Protein AF-A0A6A4QSW0-F1 (afdb_monomer_lite)

Foldseek 3Di:
DDPVLVVVLVVCVVPPDPLAPWQEEEEEVCQLCPSVLSSCVVVVNHQYEDEEAPVRLVPHDDHRSYHYDHDDVVVHGDDTPYYDYDDDPVVPDDDPPVVVVVVVPPPD

InterPro domains:
  IPR001077 O-methyltransferase, C-terminal domain [PF00891] (3-86)
  IPR016461 O-methyltransferase-lik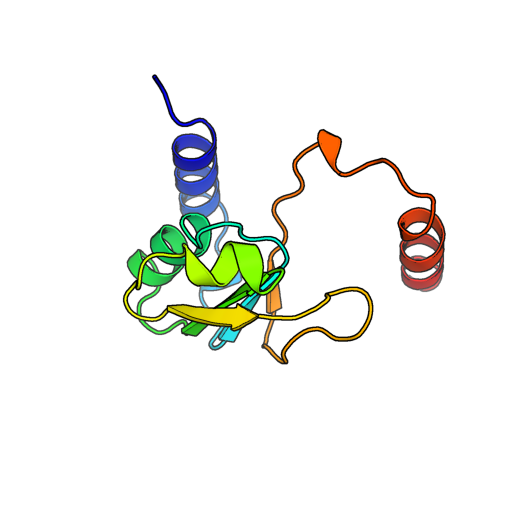e [PS51683] (1-108)
  IPR016461 O-methyltransferase-like [PTHR11746] (1-87)
  IPR029063 S-adenosyl-L-methionine-dependent methyltransferase superfamily [G3DSA:3.40.50.150] (1-95)
  IPR029063 S-adenosyl-L-methionine-dependent methyltransferase superfamily [SSF53335] (4-92)

Radius of gyration: 14.62 Å; chains: 1; bounding box: 31×38×34 Å

pLDDT: mean 79.54, std 21.99, range [30.7, 96.69]

Sequence (108 aa):
MVNCTTIVMKRVLEFYKGFEHINKLVDVGGGLGINLNFITSKYPHLHGINFNLPHIIEHARTYAGVEHVGGDMFESVPHGDAIFMKVSFSFCRQELFFYNFSILNSHY

Secondary structure (DSSP, 8-state):
---HHHHHHHHHHHH--TTTT-SEEEEET-TTSHHHHHHHHH-TT-EEEEEE-HHHHTTPPP-TTEEEEE--TTT-----SEEE----GGG--STTHHHHHHHHTS--

Structure (mmCIF, N/CA/C/O backbone):
data_AF-A0A6A4QSW0-F1
#
_entry.id   AF-A0A6A4QSW0-F1
#
loop_
_atom_site.group_PDB
_atom_site.id
_atom_site.type_symbol
_atom_site.label_atom_id
_atom_site.label_alt_id
_atom_site.label_comp_id
_atom_site.label_asym_id
_atom_site.label_entity_id
_atom_site.label_seq_id
_atom_site.pdbx_PDB_ins_code
_atom_site.Cartn_x
_atom_site.Cartn_y
_atom_site.Cartn_z
_atom_site.occupancy
_atom_site.B_iso_or_equiv
_atom_site.auth_seq_id
_atom_site.auth_comp_id
_atom_site.auth_asym_id
_atom_site.auth_atom_id
_atom_site.pdbx_PDB_model_num
ATOM 1 N N . MET A 1 1 ? 16.856 -0.350 17.485 1.00 43.47 1 MET A N 1
ATOM 2 C CA . MET A 1 1 ? 16.800 0.626 16.375 1.00 43.47 1 MET A CA 1
ATOM 3 C C . MET A 1 1 ? 15.347 1.027 16.170 1.00 43.47 1 MET A C 1
ATOM 5 O O . MET A 1 1 ? 14.521 0.158 15.921 1.00 43.47 1 MET A O 1
ATOM 9 N N . VAL A 1 2 ? 15.008 2.297 16.374 1.00 50.34 2 VAL A N 1
ATOM 10 C CA . VAL A 1 2 ? 13.632 2.791 16.231 1.00 50.34 2 VAL A CA 1
ATOM 11 C C . VAL A 1 2 ? 13.328 2.944 14.743 1.00 50.34 2 VAL A C 1
ATOM 13 O O . VAL A 1 2 ? 13.988 3.716 14.057 1.00 50.34 2 VAL A O 1
ATOM 16 N N . ASN A 1 3 ? 12.354 2.196 14.223 1.00 69.12 3 ASN A N 1
ATOM 17 C CA . ASN A 1 3 ? 11.924 2.361 12.839 1.00 69.12 3 ASN A CA 1
ATOM 18 C C . ASN A 1 3 ? 11.082 3.643 12.728 1.00 69.12 3 ASN A C 1
ATOM 20 O O . ASN A 1 3 ? 9.893 3.639 13.054 1.00 69.12 3 ASN A O 1
ATOM 24 N N . CYS A 1 4 ? 11.700 4.746 12.290 1.00 73.94 4 CYS A N 1
ATOM 25 C CA . CYS A 1 4 ? 11.038 6.046 12.141 1.00 73.94 4 CYS A CA 1
ATOM 26 C C . CYS A 1 4 ? 9.759 5.956 11.295 1.00 73.94 4 CYS A C 1
ATOM 28 O O . CYS A 1 4 ? 8.766 6.603 11.621 1.00 73.94 4 CYS A O 1
ATOM 30 N N . THR A 1 5 ? 9.737 5.099 10.268 1.00 76.19 5 THR A N 1
ATOM 31 C CA . THR A 1 5 ? 8.546 4.871 9.435 1.00 76.19 5 THR A CA 1
ATOM 32 C C . THR A 1 5 ? 7.365 4.361 10.257 1.00 76.19 5 THR A C 1
ATOM 34 O O . THR A 1 5 ? 6.251 4.838 10.076 1.00 76.19 5 THR A O 1
ATOM 37 N N . THR A 1 6 ? 7.596 3.457 11.209 1.00 83.88 6 THR A N 1
ATOM 38 C CA . THR A 1 6 ? 6.538 2.931 12.080 1.00 83.88 6 THR A CA 1
ATOM 39 C C . THR A 1 6 ? 5.964 4.007 12.999 1.00 83.88 6 THR A C 1
ATOM 41 O O . THR A 1 6 ? 4.752 4.062 13.181 1.00 83.88 6 THR A O 1
ATOM 44 N N . ILE A 1 7 ? 6.805 4.879 13.564 1.00 86.25 7 ILE A N 1
ATOM 45 C CA . ILE A 1 7 ? 6.330 5.983 14.416 1.00 86.25 7 ILE A CA 1
ATOM 46 C C . ILE A 1 7 ? 5.505 6.977 13.598 1.00 86.25 7 ILE A C 1
ATOM 48 O O . ILE A 1 7 ? 4.419 7.368 14.022 1.00 86.25 7 ILE A O 1
ATOM 52 N N . VAL A 1 8 ? 6.004 7.357 12.420 1.00 86.88 8 VAL A N 1
ATOM 53 C CA . VAL A 1 8 ? 5.308 8.290 11.529 1.00 86.88 8 VAL A CA 1
ATOM 54 C C . VAL A 1 8 ? 3.961 7.716 11.101 1.00 86.88 8 VAL A C 1
ATOM 56 O O . VAL A 1 8 ? 2.953 8.393 11.261 1.00 86.88 8 VAL A O 1
ATOM 59 N N . MET A 1 9 ? 3.911 6.462 10.640 1.00 89.56 9 MET A N 1
ATOM 60 C CA . MET A 1 9 ? 2.654 5.848 10.202 1.00 89.56 9 MET A CA 1
ATOM 61 C C . MET A 1 9 ? 1.636 5.714 11.333 1.00 89.56 9 MET A C 1
ATOM 63 O O . MET A 1 9 ? 0.455 5.947 11.101 1.00 89.56 9 MET A O 1
ATOM 67 N N . LYS A 1 10 ? 2.069 5.417 12.566 1.00 88.94 10 LYS A N 1
ATOM 68 C CA . LYS A 1 10 ? 1.164 5.423 13.726 1.00 88.94 10 LYS A CA 1
ATOM 69 C C . LYS A 1 10 ? 0.529 6.796 13.941 1.00 88.94 10 LYS A C 1
ATOM 71 O O . LYS A 1 10 ? -0.691 6.878 14.023 1.00 88.94 10 LYS A O 1
ATOM 76 N N . ARG A 1 11 ? 1.326 7.871 13.926 1.00 90.94 11 ARG A N 1
ATOM 77 C CA . ARG A 1 11 ? 0.802 9.243 14.046 1.00 90.94 11 ARG A CA 1
ATOM 78 C C . ARG A 1 11 ? -0.105 9.627 12.880 1.00 90.94 11 ARG A C 1
ATOM 80 O O . ARG A 1 11 ? -1.160 10.206 13.101 1.00 90.94 11 ARG A O 1
ATOM 87 N N . VAL A 1 12 ? 0.271 9.288 11.647 1.00 89.19 12 VAL A N 1
ATOM 88 C CA . VAL A 1 12 ? -0.582 9.533 10.474 1.00 89.19 12 VAL A CA 1
ATOM 89 C C . VAL A 1 12 ? -1.930 8.852 10.670 1.00 89.19 12 VAL A C 1
ATOM 91 O O . VAL A 1 12 ? -2.955 9.504 10.543 1.00 89.19 12 VAL A O 1
ATOM 94 N N . LEU A 1 13 ? -1.950 7.580 11.063 1.00 90.88 13 LEU A N 1
ATOM 95 C CA . LEU A 1 13 ? -3.201 6.866 11.300 1.00 90.88 13 LEU A CA 1
ATOM 96 C C . LEU A 1 13 ? -4.007 7.445 12.469 1.00 90.88 13 LEU A C 1
ATOM 98 O O . LEU A 1 13 ? -5.231 7.348 12.445 1.00 90.88 13 LEU A O 1
ATOM 102 N N . GLU A 1 14 ? -3.371 8.009 13.495 1.00 91.38 14 GLU A N 1
ATOM 103 C CA . GLU A 1 14 ? -4.060 8.669 14.614 1.00 91.38 14 GLU A CA 1
ATOM 104 C C . GLU A 1 14 ? -4.810 9.933 14.172 1.00 91.38 14 GLU A C 1
ATOM 106 O O . GLU A 1 14 ? -5.983 10.082 14.514 1.00 91.38 14 GLU A O 1
ATOM 111 N N . PHE A 1 15 ? -4.170 10.808 13.391 1.00 90.94 15 PHE A N 1
ATOM 112 C CA . PHE A 1 15 ? -4.715 12.133 13.064 1.00 90.94 15 PHE A CA 1
ATOM 113 C C . PHE A 1 15 ? -5.401 12.219 11.697 1.00 90.94 15 PHE A C 1
ATOM 115 O O . PHE A 1 15 ? -6.307 13.029 11.515 1.00 90.94 15 PHE A O 1
ATOM 122 N N . TYR A 1 16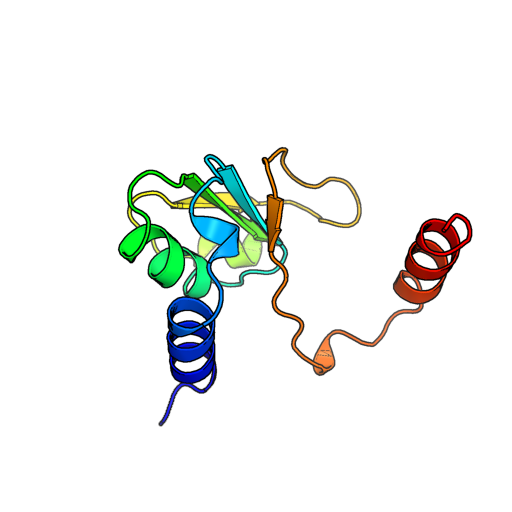 ? -4.992 11.404 10.726 1.00 89.38 16 TYR A N 1
ATOM 123 C CA . TYR A 1 16 ? -5.520 11.442 9.368 1.00 89.38 16 TYR A CA 1
ATOM 124 C C . TYR A 1 16 ? -6.621 10.397 9.166 1.00 89.38 16 TYR A C 1
ATOM 126 O O . TYR A 1 16 ? -6.399 9.189 9.286 1.00 89.38 16 TYR A O 1
ATOM 134 N N . LYS A 1 17 ? -7.818 10.878 8.819 1.00 89.75 17 LYS A N 1
ATOM 135 C CA . LYS A 1 17 ? -9.020 10.057 8.600 1.00 89.75 17 LYS A CA 1
ATOM 136 C C . LYS A 1 17 ? -9.392 9.854 7.133 1.00 89.75 17 LYS A C 1
ATOM 138 O O . LYS A 1 17 ? -10.369 9.176 6.847 1.00 89.75 17 LYS A O 1
ATOM 143 N N . GLY A 1 18 ? -8.596 10.370 6.194 1.00 89.75 18 GLY A N 1
ATOM 144 C CA . GLY A 1 18 ? -8.910 10.278 4.762 1.00 89.75 18 GLY A CA 1
ATOM 145 C C . GLY A 1 18 ? -8.964 8.852 4.202 1.00 89.75 18 GLY A C 1
ATOM 146 O O . GLY A 1 18 ? -9.473 8.663 3.108 1.00 89.75 18 GLY A O 1
ATOM 147 N N . PHE A 1 19 ? -8.500 7.847 4.952 1.00 91.38 19 PHE A N 1
ATOM 148 C CA . PHE A 1 19 ? -8.589 6.434 4.569 1.00 91.38 19 PHE A CA 1
ATOM 149 C C . PHE A 1 19 ? -9.944 5.772 4.871 1.00 91.38 19 PHE A C 1
ATOM 151 O O . PHE A 1 19 ? -10.185 4.671 4.389 1.00 91.38 19 PHE A O 1
ATOM 158 N N . GLU A 1 20 ? -10.833 6.400 5.650 1.00 90.94 20 GLU A N 1
ATOM 159 C CA . GLU A 1 20 ? -12.071 5.755 6.124 1.00 90.94 20 GLU A CA 1
ATOM 160 C C . GLU A 1 20 ? -13.037 5.375 4.987 1.00 90.94 20 GLU A C 1
ATOM 162 O O . GLU A 1 20 ? -13.693 4.338 5.065 1.00 90.94 20 GLU A O 1
ATOM 167 N N . HIS A 1 21 ? -13.086 6.161 3.909 1.00 91.44 21 HIS A N 1
ATOM 168 C CA . HIS A 1 21 ? -14.039 5.985 2.801 1.00 91.44 21 HIS A CA 1
ATOM 169 C C . HIS A 1 21 ? -13.413 5.425 1.517 1.00 91.44 21 HIS A C 1
ATOM 171 O O . HIS A 1 21 ? -14.041 5.445 0.461 1.00 91.44 21 HIS A O 1
ATOM 177 N N . ILE A 1 22 ? -12.170 4.951 1.598 1.00 93.31 22 ILE A N 1
ATOM 178 C CA . ILE A 1 22 ? -11.415 4.424 0.460 1.00 93.31 22 ILE A CA 1
ATOM 179 C C . ILE A 1 22 ? -11.575 2.904 0.436 1.00 93.31 22 ILE A C 1
ATOM 181 O O . ILE A 1 22 ? -11.324 2.249 1.448 1.00 93.31 22 ILE A O 1
ATOM 185 N N . ASN A 1 23 ? -11.946 2.336 -0.715 1.00 94.19 23 ASN A N 1
ATOM 186 C CA . ASN A 1 23 ? -12.037 0.884 -0.877 1.00 94.19 23 ASN A CA 1
ATOM 187 C C . ASN A 1 23 ? -10.740 0.307 -1.443 1.00 94.19 23 ASN A C 1
ATOM 189 O O . ASN A 1 23 ? -10.325 -0.771 -1.028 1.00 94.19 23 ASN A O 1
ATOM 193 N N . LYS A 1 24 ? -10.083 1.013 -2.371 1.00 95.81 24 LYS A N 1
ATOM 194 C CA . LYS A 1 24 ? -8.816 0.588 -2.976 1.00 95.81 24 LYS A CA 1
ATOM 195 C C . LYS A 1 24 ? -7.757 1.688 -2.906 1.00 95.81 24 LYS A C 1
ATOM 197 O O . LYS A 1 24 ? -7.919 2.746 -3.508 1.00 95.81 24 LYS A O 1
ATOM 202 N N . LEU A 1 25 ? -6.649 1.415 -2.218 1.00 95.69 25 LEU A N 1
ATOM 203 C CA . LEU A 1 25 ? -5.526 2.343 -2.050 1.00 95.69 25 LEU A CA 1
ATOM 204 C C . LEU A 1 25 ? -4.275 1.814 -2.750 1.00 95.69 25 LEU A C 1
ATOM 206 O O . LEU A 1 25 ? -3.866 0.687 -2.488 1.00 95.69 25 LEU A O 1
ATOM 210 N N . VAL A 1 26 ? -3.628 2.637 -3.572 1.00 95.81 26 VAL A N 1
ATOM 211 C CA . VAL A 1 26 ? -2.376 2.274 -4.255 1.00 95.81 26 VAL A CA 1
ATOM 212 C C . VAL A 1 26 ? -1.198 2.982 -3.584 1.00 95.81 26 VAL A C 1
ATOM 214 O O . VAL A 1 26 ? -1.133 4.206 -3.609 1.00 95.81 26 VAL A O 1
ATOM 217 N N . ASP A 1 27 ? -0.268 2.238 -2.984 1.00 93.38 27 ASP A N 1
ATOM 218 C CA . ASP A 1 27 ? 0.988 2.770 -2.426 1.00 93.38 27 ASP A CA 1
ATOM 219 C C . ASP A 1 27 ? 2.093 2.675 -3.482 1.00 93.38 27 ASP A C 1
ATOM 221 O O . ASP A 1 27 ? 2.635 1.596 -3.738 1.00 93.38 27 ASP A O 1
ATOM 225 N N . VAL A 1 28 ? 2.394 3.803 -4.130 1.00 92.31 28 VAL A N 1
ATOM 226 C CA . VAL A 1 28 ? 3.405 3.883 -5.191 1.00 92.31 28 VAL A CA 1
ATOM 227 C C . VAL A 1 28 ? 4.776 4.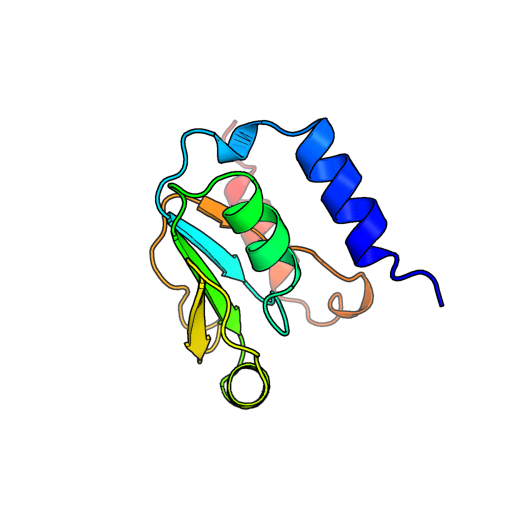099 -4.565 1.00 92.31 28 VAL A C 1
ATOM 229 O O . VAL A 1 28 ? 5.018 5.090 -3.873 1.00 92.31 28 VAL A O 1
ATOM 232 N N . GLY A 1 29 ? 5.696 3.170 -4.823 1.00 87.00 29 GLY A N 1
ATOM 233 C CA . GLY A 1 29 ? 7.015 3.180 -4.197 1.00 87.00 29 GLY A CA 1
ATOM 234 C C . GLY A 1 29 ? 6.982 2.738 -2.729 1.00 87.00 29 GLY A C 1
ATOM 235 O O . GLY A 1 29 ? 7.909 3.040 -1.976 1.00 87.00 29 GLY A O 1
ATOM 236 N N . GLY A 1 30 ? 5.958 1.981 -2.313 1.00 81.75 30 GLY A N 1
ATOM 237 C CA . GLY A 1 30 ? 5.738 1.514 -0.933 1.00 81.75 30 GLY A CA 1
ATOM 238 C C . GLY A 1 30 ? 6.787 0.534 -0.377 1.00 81.75 30 GLY A C 1
ATOM 239 O O . GLY A 1 30 ? 6.667 0.032 0.748 1.00 81.75 30 GLY A O 1
ATOM 240 N N . GLY A 1 31 ? 7.845 0.251 -1.143 1.00 87.81 31 GLY A N 1
ATOM 241 C CA . GLY A 1 31 ? 8.897 -0.703 -0.798 1.00 87.81 31 GLY A CA 1
ATOM 242 C C . GLY A 1 31 ? 8.328 -2.102 -0.561 1.00 87.81 31 GLY A C 1
ATOM 243 O O . GLY A 1 31 ? 7.647 -2.662 -1.415 1.00 87.81 31 GLY A O 1
ATOM 244 N N . LEU A 1 32 ? 8.576 -2.644 0.632 1.00 87.88 32 LEU A N 1
ATOM 245 C CA . LEU A 1 32 ? 8.099 -3.967 1.048 1.00 87.88 32 LEU A CA 1
ATOM 246 C C . LEU A 1 32 ? 6.628 -3.981 1.510 1.00 87.88 32 LEU A C 1
ATOM 248 O O . LEU A 1 32 ? 6.176 -5.006 2.002 1.00 87.88 32 LEU A O 1
ATOM 252 N N . GLY A 1 33 ? 5.886 -2.869 1.415 1.00 89.44 33 GLY A N 1
ATOM 253 C CA . GLY A 1 33 ? 4.454 -2.820 1.754 1.00 89.44 33 GLY A CA 1
ATOM 254 C C . GLY A 1 33 ? 4.134 -2.651 3.246 1.00 89.44 33 GLY A C 1
ATOM 255 O O . GLY A 1 33 ? 2.988 -2.809 3.662 1.00 89.44 33 GLY A O 1
ATOM 256 N N . ILE A 1 34 ? 5.123 -2.289 4.072 1.00 90.19 34 ILE A N 1
ATOM 257 C CA . ILE A 1 34 ? 4.952 -2.129 5.530 1.00 90.19 34 ILE A CA 1
ATOM 258 C C . ILE A 1 34 ? 3.908 -1.050 5.870 1.00 90.19 34 ILE A C 1
ATOM 260 O O . ILE A 1 34 ? 3.157 -1.210 6.831 1.00 90.19 34 ILE A O 1
ATOM 264 N N . ASN A 1 35 ? 3.856 0.048 5.108 1.00 90.38 35 ASN A N 1
ATOM 265 C CA . ASN A 1 35 ? 2.897 1.130 5.353 1.00 90.38 35 ASN A CA 1
ATOM 266 C C . ASN A 1 35 ? 1.464 0.656 5.113 1.00 90.38 35 ASN A C 1
ATOM 268 O O . ASN A 1 35 ? 0.611 0.854 5.978 1.00 90.38 35 ASN A O 1
ATOM 272 N N . LEU A 1 36 ? 1.225 -0.012 3.979 1.00 93.00 36 LEU A N 1
ATOM 273 C CA . LEU A 1 36 ? -0.075 -0.591 3.664 1.00 93.00 36 LEU A CA 1
ATOM 274 C C . LEU A 1 36 ? -0.506 -1.603 4.713 1.00 93.00 36 LEU A C 1
ATOM 276 O O . LEU A 1 36 ? -1.647 -1.532 5.139 1.00 93.00 36 LEU A O 1
ATOM 280 N N . ASN A 1 37 ? 0.400 -2.438 5.226 1.00 93.62 37 ASN A N 1
ATOM 281 C CA . ASN A 1 37 ? 0.063 -3.342 6.324 1.00 93.62 37 ASN A CA 1
ATOM 282 C C . ASN A 1 37 ? -0.483 -2.599 7.560 1.00 93.62 37 ASN A C 1
ATOM 284 O O . ASN A 1 37 ? -1.442 -3.054 8.175 1.00 93.62 37 ASN A O 1
ATOM 288 N N . PHE A 1 38 ? 0.081 -1.443 7.932 1.00 92.56 38 PHE A N 1
ATOM 289 C CA . PHE A 1 38 ? -0.477 -0.635 9.027 1.00 92.56 38 PHE A CA 1
ATOM 290 C C . PHE A 1 38 ? -1.855 -0.054 8.685 1.00 92.56 38 PHE A C 1
ATOM 292 O O . PHE A 1 38 ? -2.723 -0.003 9.557 1.00 92.56 38 PHE A O 1
ATOM 299 N N . ILE A 1 39 ? -2.051 0.387 7.441 1.00 92.94 39 ILE A N 1
ATOM 300 C CA . ILE A 1 39 ? -3.312 0.976 6.977 1.00 92.94 39 ILE A CA 1
ATOM 301 C C . ILE A 1 39 ? -4.410 -0.094 6.932 1.00 92.94 39 ILE A C 1
ATOM 303 O O . ILE A 1 39 ? -5.442 0.094 7.569 1.00 92.94 39 ILE A O 1
ATOM 307 N N . THR A 1 40 ? -4.179 -1.230 6.270 1.00 95.00 40 THR A N 1
ATOM 308 C CA . THR A 1 40 ? -5.150 -2.332 6.151 1.00 95.00 40 THR A CA 1
ATOM 309 C C . THR A 1 40 ? -5.438 -2.991 7.498 1.00 95.00 40 THR A C 1
ATOM 311 O O . THR A 1 40 ? -6.569 -3.387 7.760 1.00 95.00 40 THR A O 1
ATOM 314 N N . SER A 1 41 ? -4.465 -3.022 8.419 1.00 94.31 41 SER A N 1
ATOM 315 C CA . SER A 1 41 ? -4.708 -3.471 9.800 1.00 94.31 41 SER A CA 1
ATOM 316 C C . SER A 1 41 ? -5.682 -2.563 10.560 1.00 94.31 41 SER A C 1
ATOM 318 O O . SER A 1 41 ? -6.406 -3.039 11.432 1.00 94.31 41 SER A O 1
ATOM 320 N N . LYS A 1 42 ? -5.695 -1.254 10.271 1.00 94.31 42 LYS A N 1
ATOM 321 C CA . LYS A 1 42 ? -6.623 -0.297 10.894 1.00 94.31 42 LYS A CA 1
ATOM 322 C C . LYS A 1 42 ? -7.961 -0.212 10.157 1.00 94.31 42 LYS A C 1
ATOM 324 O O . LYS A 1 42 ? -8.985 0.015 10.798 1.00 94.31 42 LYS A O 1
ATOM 329 N N . TYR A 1 43 ? -7.942 -0.391 8.841 1.00 95.00 43 TYR A N 1
ATOM 330 C CA . TYR A 1 43 ? -9.098 -0.314 7.953 1.00 95.00 43 TYR A CA 1
ATOM 331 C C . TYR A 1 43 ? -9.231 -1.635 7.179 1.00 95.00 43 TYR A C 1
ATOM 333 O O . TYR A 1 43 ? -8.789 -1.716 6.035 1.00 95.00 43 TYR A O 1
ATOM 341 N N . PRO A 1 44 ? -9.817 -2.687 7.782 1.00 93.75 44 PRO A N 1
ATOM 342 C CA . PRO A 1 44 ? -9.851 -4.022 7.176 1.00 93.75 44 PRO A CA 1
ATOM 343 C C . PRO A 1 44 ? -10.687 -4.116 5.895 1.00 93.75 44 PRO A C 1
ATOM 345 O O . PRO A 1 44 ? -10.556 -5.084 5.153 1.00 93.75 44 PRO A O 1
ATOM 348 N N . HIS A 1 45 ? -11.567 -3.141 5.645 1.00 94.31 45 HIS A N 1
ATOM 349 C CA . HIS A 1 45 ? -12.359 -3.044 4.415 1.00 94.31 45 HIS A CA 1
ATOM 350 C C . HIS A 1 45 ? -11.551 -2.540 3.215 1.00 94.31 45 HIS A C 1
ATOM 352 O O . HIS A 1 45 ? -11.985 -2.710 2.079 1.00 94.31 45 HIS A O 1
ATOM 358 N N . LEU A 1 46 ? -10.401 -1.912 3.462 1.00 94.88 46 LEU A N 1
ATOM 359 C CA . LEU A 1 46 ? -9.561 -1.311 2.438 1.00 94.88 46 LEU A CA 1
ATOM 360 C C . LEU A 1 46 ? -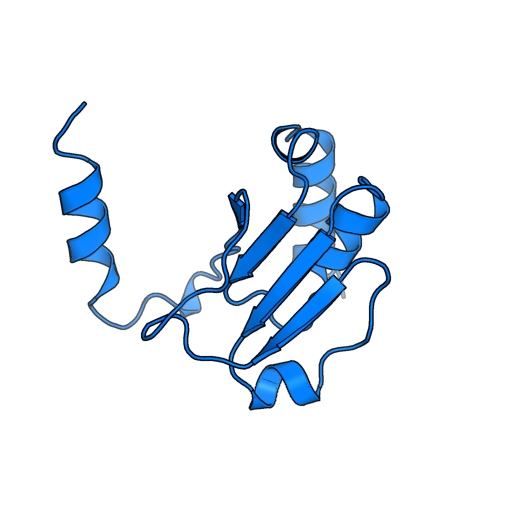8.649 -2.372 1.813 1.00 94.88 46 LEU A C 1
ATOM 362 O O . LEU A 1 46 ? -7.889 -3.050 2.504 1.00 94.88 46 LEU A O 1
ATOM 366 N N . HIS A 1 47 ? -8.681 -2.463 0.485 1.00 96.44 47 HIS A N 1
ATOM 367 C CA . HIS A 1 47 ? -7.757 -3.260 -0.318 1.00 96.44 47 HIS A CA 1
ATOM 368 C C . HIS A 1 47 ? -6.547 -2.414 -0.717 1.00 96.44 47 HIS A C 1
ATOM 370 O O . HIS A 1 47 ? -6.667 -1.422 -1.439 1.00 96.44 47 HIS A O 1
ATOM 376 N N . GLY A 1 48 ? -5.370 -2.790 -0.233 1.00 96.19 48 GLY A N 1
ATOM 377 C CA . GLY A 1 48 ? -4.112 -2.128 -0.551 1.00 96.19 48 GLY A CA 1
ATOM 378 C C . GLY A 1 48 ? -3.440 -2.744 -1.772 1.00 96.19 48 GLY A C 1
ATOM 379 O O . GLY A 1 48 ? -3.331 -3.960 -1.867 1.00 96.19 48 GLY A O 1
ATOM 380 N N . ILE A 1 49 ? -2.915 -1.919 -2.672 1.00 96.69 49 ILE A N 1
ATOM 381 C CA . ILE A 1 49 ? -2.017 -2.336 -3.752 1.00 96.69 49 ILE A CA 1
ATOM 382 C C . ILE A 1 49 ? -0.649 -1.716 -3.484 1.00 96.69 49 ILE A C 1
ATOM 384 O O . ILE A 1 49 ? -0.481 -0.505 -3.602 1.00 96.69 49 ILE A O 1
ATOM 388 N N . ASN A 1 50 ? 0.336 -2.534 -3.119 1.00 95.44 50 ASN A N 1
ATOM 389 C CA . ASN A 1 50 ? 1.728 -2.103 -3.044 1.00 95.44 50 ASN A CA 1
ATOM 390 C C . ASN A 1 50 ? 2.330 -2.175 -4.449 1.00 95.44 50 ASN A C 1
ATOM 392 O O . ASN A 1 50 ? 2.555 -3.275 -4.962 1.00 95.44 50 ASN A O 1
ATOM 396 N N . PHE A 1 51 ? 2.589 -1.018 -5.050 1.00 94.50 51 PHE A N 1
ATOM 397 C CA . PHE A 1 51 ? 3.120 -0.920 -6.401 1.00 94.50 51 PHE A CA 1
ATOM 398 C C . PHE A 1 51 ? 4.582 -0.479 -6.384 1.00 94.50 51 PHE A C 1
ATOM 400 O O . PHE A 1 51 ? 4.928 0.585 -5.861 1.00 94.50 51 PHE A O 1
ATOM 407 N N . ASN A 1 52 ? 5.457 -1.310 -6.942 1.00 92.19 52 ASN A N 1
ATOM 408 C CA . ASN A 1 52 ? 6.886 -1.026 -7.007 1.00 92.19 52 ASN A CA 1
ATOM 409 C C . ASN A 1 52 ? 7.554 -1.777 -8.163 1.00 92.19 52 ASN A C 1
ATOM 411 O O . ASN A 1 52 ? 6.923 -2.594 -8.828 1.00 92.19 52 ASN A O 1
ATOM 415 N N . LEU A 1 53 ? 8.850 -1.546 -8.369 1.00 90.56 53 LEU A N 1
ATOM 416 C CA . LEU A 1 53 ? 9.618 -2.277 -9.369 1.00 90.56 53 LEU A CA 1
ATOM 417 C C . LEU A 1 53 ? 9.586 -3.792 -9.081 1.00 90.56 53 LEU A C 1
ATOM 419 O O . LEU A 1 53 ? 9.670 -4.190 -7.912 1.00 90.56 53 LEU A O 1
ATOM 423 N N . PRO A 1 54 ? 9.523 -4.651 -10.117 1.00 91.19 54 PRO A N 1
ATOM 424 C CA . PRO A 1 54 ? 9.366 -6.098 -9.947 1.00 91.19 54 PRO A CA 1
ATOM 425 C C . PRO A 1 54 ? 10.383 -6.745 -8.993 1.00 91.19 54 PRO A C 1
ATOM 427 O O . PRO A 1 54 ? 10.004 -7.548 -8.147 1.00 91.19 54 PRO A O 1
ATOM 430 N N . HIS A 1 55 ? 11.653 -6.327 -9.054 1.00 90.38 55 HIS A N 1
ATOM 431 C CA . HIS A 1 55 ? 12.725 -6.854 -8.198 1.00 90.38 55 HIS A CA 1
ATOM 432 C C . HIS A 1 55 ? 12.556 -6.515 -6.705 1.00 90.38 55 HIS A C 1
ATOM 434 O O . HIS A 1 55 ? 13.106 -7.192 -5.843 1.00 90.38 55 HIS A O 1
ATOM 440 N N . ILE A 1 56 ? 11.810 -5.456 -6.374 1.00 88.56 56 ILE A N 1
ATOM 441 C CA . ILE A 1 56 ? 11.489 -5.104 -4.983 1.00 88.56 56 ILE A CA 1
ATOM 442 C C . ILE A 1 56 ? 10.307 -5.944 -4.505 1.00 88.56 56 ILE A C 1
ATOM 444 O O . ILE A 1 56 ? 10.305 -6.435 -3.375 1.00 88.56 56 ILE A O 1
ATOM 448 N N . ILE A 1 57 ? 9.310 -6.111 -5.376 1.00 89.38 57 ILE A N 1
ATOM 449 C CA . ILE A 1 57 ? 8.097 -6.876 -5.093 1.00 89.38 57 ILE A CA 1
ATOM 450 C C . ILE A 1 57 ? 8.397 -8.360 -4.863 1.00 89.38 57 ILE A C 1
ATOM 452 O O . ILE A 1 57 ? 7.786 -8.957 -3.982 1.00 89.38 57 ILE A O 1
ATOM 456 N N . GLU A 1 58 ? 9.377 -8.936 -5.559 1.00 88.56 58 GLU A N 1
ATOM 457 C CA . GLU A 1 58 ? 9.807 -10.328 -5.350 1.00 88.56 58 GLU A CA 1
ATOM 458 C C . GLU A 1 58 ? 10.220 -10.622 -3.895 1.00 88.56 58 GLU A C 1
ATOM 460 O O . GLU A 1 58 ? 10.025 -11.725 -3.387 1.00 88.56 58 GLU A O 1
ATOM 465 N N . HIS A 1 59 ? 10.748 -9.621 -3.189 1.00 90.75 59 HIS A N 1
ATOM 466 C CA . HIS A 1 59 ? 11.165 -9.738 -1.792 1.00 90.75 59 HIS A CA 1
ATOM 467 C C . HIS A 1 59 ? 10.113 -9.236 -0.793 1.00 90.75 59 HIS A C 1
ATOM 469 O O . HIS 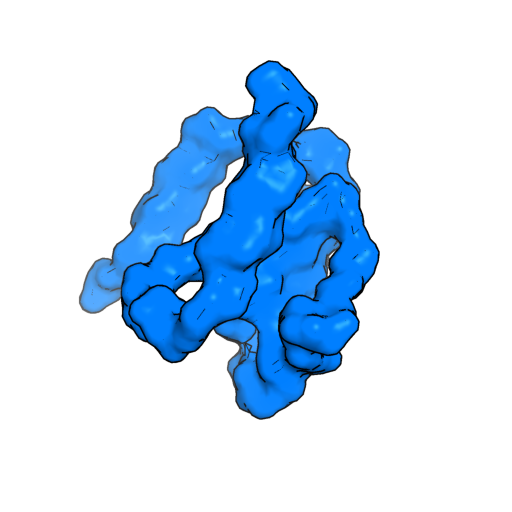A 1 59 ? 10.359 -9.232 0.421 1.00 90.75 59 HIS A O 1
ATOM 475 N N . ALA A 1 60 ? 8.951 -8.785 -1.271 1.00 89.62 60 ALA A N 1
ATOM 476 C CA . ALA A 1 60 ? 7.876 -8.314 -0.414 1.00 89.62 60 ALA A CA 1
ATOM 477 C C . ALA A 1 60 ? 7.220 -9.483 0.333 1.00 89.62 60 ALA A C 1
ATOM 479 O O . ALA A 1 60 ? 7.060 -10.589 -0.178 1.00 89.62 60 ALA A O 1
ATOM 480 N N . ARG A 1 61 ? 6.838 -9.231 1.586 1.00 89.38 61 ARG A N 1
ATOM 481 C CA . ARG A 1 61 ? 6.113 -10.211 2.399 1.00 89.38 61 ARG A CA 1
ATOM 482 C C . ARG A 1 61 ? 4.628 -10.083 2.126 1.00 89.38 61 ARG A C 1
ATOM 484 O O . ARG A 1 61 ? 4.128 -8.969 2.070 1.00 89.38 61 ARG A O 1
ATOM 491 N N . THR A 1 62 ? 3.919 -11.203 2.078 1.00 92.38 62 THR A N 1
ATOM 492 C CA . THR A 1 62 ? 2.459 -11.192 1.988 1.00 92.38 62 THR A CA 1
ATOM 493 C C . THR A 1 62 ? 1.845 -10.577 3.246 1.00 92.38 62 THR A C 1
ATOM 495 O O . THR A 1 62 ? 2.155 -10.993 4.366 1.00 92.38 62 THR A O 1
ATOM 498 N N . TYR A 1 63 ? 0.938 -9.621 3.056 1.00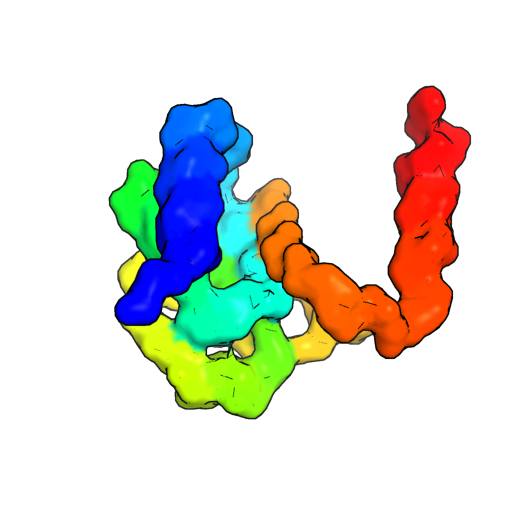 93.25 63 TYR A N 1
ATOM 499 C CA . TYR A 1 63 ? 0.119 -9.037 4.115 1.00 93.25 63 TYR A CA 1
ATOM 500 C C . TYR A 1 63 ? -1.365 -9.216 3.791 1.00 93.25 63 TYR A C 1
ATOM 502 O O . TYR A 1 63 ? -1.767 -9.196 2.630 1.00 93.25 63 TYR A O 1
ATOM 510 N N . ALA A 1 64 ? -2.194 -9.394 4.820 1.00 93.31 64 ALA A N 1
ATOM 511 C CA . ALA A 1 64 ? -3.636 -9.510 4.633 1.00 93.31 64 ALA A CA 1
ATOM 512 C C . ALA A 1 64 ? -4.216 -8.194 4.083 1.00 93.31 64 ALA A C 1
ATOM 514 O O . ALA A 1 64 ? -3.895 -7.109 4.576 1.00 93.31 64 ALA A O 1
ATOM 515 N N . GLY A 1 65 ? -5.054 -8.301 3.049 1.00 93.19 65 GLY A N 1
ATOM 516 C CA . GLY A 1 65 ? -5.641 -7.144 2.367 1.00 93.19 65 GLY A CA 1
ATOM 517 C C . GLY A 1 65 ? -4.649 -6.334 1.526 1.00 93.19 65 GLY A C 1
ATOM 518 O O . GLY A 1 65 ? -4.989 -5.229 1.120 1.00 93.19 65 GLY A O 1
ATOM 519 N N . VAL A 1 66 ? -3.434 -6.846 1.277 1.00 96.38 66 VAL A N 1
ATOM 520 C CA . VAL A 1 66 ? -2.432 -6.194 0.423 1.00 96.38 66 VAL A CA 1
ATOM 521 C C . VAL A 1 66 ? -2.083 -7.084 -0.762 1.00 96.38 66 VAL A C 1
ATOM 523 O O . VAL A 1 66 ? -1.667 -8.230 -0.607 1.00 96.38 66 VAL A O 1
ATOM 526 N N . GLU A 1 67 ? -2.204 -6.518 -1.952 1.00 96.19 67 GLU A N 1
ATOM 527 C CA . GLU A 1 67 ? -1.769 -7.088 -3.216 1.00 96.19 67 GLU A CA 1
ATOM 528 C C . GLU A 1 67 ? -0.456 -6.434 -3.651 1.00 96.19 67 GLU A C 1
ATOM 530 O O . GLU A 1 67 ? -0.292 -5.216 -3.566 1.00 96.19 67 GLU A O 1
ATOM 535 N N . HIS A 1 68 ? 0.497 -7.237 -4.114 1.00 95.62 68 HIS A N 1
ATOM 536 C CA . HIS A 1 68 ? 1.781 -6.748 -4.599 1.00 95.62 68 HIS A CA 1
ATOM 537 C C . HIS A 1 68 ? 1.809 -6.757 -6.121 1.00 95.62 68 HIS A C 1
ATOM 539 O O . HIS A 1 68 ? 1.644 -7.810 -6.733 1.00 95.62 68 HIS A O 1
ATOM 545 N N . VAL A 1 69 ? 2.052 -5.594 -6.724 1.00 95.50 69 VAL A N 1
ATOM 546 C CA . VAL A 1 69 ? 2.063 -5.431 -8.179 1.00 95.50 69 VAL A CA 1
ATOM 547 C C . VAL A 1 69 ? 3.402 -4.845 -8.610 1.00 95.50 69 VAL A C 1
ATOM 549 O O . VAL A 1 69 ? 3.808 -3.777 -8.150 1.00 95.50 69 VAL A O 1
ATOM 552 N N . GLY A 1 70 ? 4.094 -5.576 -9.483 1.00 93.75 70 GLY A N 1
ATOM 553 C CA . GLY A 1 70 ? 5.339 -5.140 -10.105 1.00 93.75 70 GLY A CA 1
ATOM 554 C C . GLY A 1 70 ? 5.077 -4.269 -11.332 1.00 93.75 70 GLY A C 1
ATOM 555 O O . GLY A 1 70 ? 4.279 -4.653 -12.184 1.00 93.75 70 GLY A O 1
ATOM 556 N N . GLY A 1 71 ? 5.765 -3.137 -11.457 1.00 92.94 71 GLY A N 1
ATOM 557 C CA . GLY A 1 71 ? 5.728 -2.303 -12.660 1.00 92.94 71 GLY A CA 1
ATOM 558 C C . GLY A 1 71 ? 6.548 -1.024 -12.528 1.00 92.94 71 GLY A C 1
ATOM 559 O O . GLY A 1 71 ? 7.208 -0.806 -11.510 1.00 92.94 71 GLY A O 1
ATOM 560 N N . ASP A 1 72 ? 6.510 -0.191 -13.565 1.00 89.62 72 ASP A N 1
ATOM 561 C CA . ASP A 1 72 ? 7.149 1.124 -13.583 1.00 89.62 72 ASP A CA 1
ATOM 562 C C . ASP A 1 72 ? 6.095 2.237 -13.481 1.00 89.62 72 ASP A C 1
ATOM 564 O O . ASP A 1 72 ? 5.228 2.373 -14.343 1.00 89.62 72 ASP A O 1
ATOM 568 N N . MET A 1 73 ? 6.195 3.060 -12.432 1.00 88.81 73 MET A N 1
ATOM 569 C CA . MET A 1 73 ? 5.285 4.184 -12.189 1.00 88.81 73 MET A CA 1
ATOM 570 C C . MET A 1 73 ? 5.377 5.299 -13.232 1.00 88.81 73 MET A C 1
ATOM 572 O O . MET A 1 73 ? 4.448 6.098 -13.328 1.00 88.81 73 MET A O 1
ATOM 576 N N . PHE A 1 74 ? 6.479 5.377 -13.981 1.00 86.50 74 PHE A N 1
ATOM 577 C CA . PHE A 1 74 ? 6.629 6.335 -15.075 1.00 86.50 74 PHE A CA 1
ATOM 578 C C . PHE A 1 74 ? 5.918 5.878 -16.351 1.00 86.50 74 PHE A C 1
ATOM 580 O O . PHE A 1 74 ? 5.590 6.715 -17.189 1.00 86.50 74 PHE A O 1
ATOM 587 N N . GLU A 1 75 ? 5.649 4.578 -16.487 1.00 91.31 75 GLU A N 1
ATOM 588 C CA . GLU A 1 75 ? 4.863 4.032 -17.593 1.00 91.31 75 GLU A CA 1
ATOM 589 C C . GLU A 1 75 ? 3.374 4.002 -17.246 1.00 91.31 75 GLU A C 1
ATOM 591 O O . GLU A 1 75 ? 2.543 4.531 -17.984 1.00 91.31 75 GLU A O 1
ATOM 596 N N . SER A 1 76 ? 3.018 3.379 -16.119 1.00 90.19 76 SER A N 1
ATOM 597 C CA . SER A 1 76 ? 1.631 3.287 -15.669 1.00 90.19 76 SER A CA 1
ATOM 598 C C . SER A 1 76 ? 1.525 2.991 -14.175 1.00 90.19 76 SER A C 1
ATOM 600 O O . SER A 1 76 ? 2.398 2.375 -13.568 1.00 90.19 76 SER A O 1
ATOM 602 N N . VAL A 1 77 ? 0.416 3.417 -13.573 1.00 91.56 77 VAL A N 1
ATOM 603 C CA . VAL A 1 77 ? 0.090 3.136 -12.171 1.00 91.56 77 VAL A CA 1
ATOM 604 C C . VAL A 1 77 ? -1.229 2.357 -12.124 1.00 91.56 77 VAL A C 1
ATOM 606 O O . VAL A 1 77 ? -2.151 2.695 -12.873 1.00 91.56 77 VAL A O 1
ATOM 609 N N . PRO A 1 78 ? -1.358 1.323 -11.268 1.00 93.12 78 PRO A N 1
ATOM 610 C CA . PRO A 1 78 ? -2.612 0.599 -11.094 1.00 93.12 78 PRO A CA 1
ATOM 611 C C . PRO A 1 78 ? -3.772 1.520 -10.701 1.00 93.12 78 PRO A C 1
ATOM 613 O O . PRO A 1 78 ? -3.595 2.486 -9.960 1.00 93.12 78 PRO A O 1
ATOM 616 N N . HIS A 1 79 ? -4.981 1.186 -11.148 1.00 94.00 79 HIS A N 1
ATOM 617 C CA . HIS A 1 79 ? -6.175 1.942 -10.781 1.00 94.00 79 HIS A CA 1
ATOM 618 C C . HIS A 1 79 ? -6.569 1.688 -9.318 1.00 94.00 79 HIS A C 1
ATOM 620 O O . HIS A 1 79 ? -6.711 0.537 -8.895 1.00 94.00 79 HIS A O 1
ATOM 626 N N . GLY A 1 80 ? -6.846 2.759 -8.579 1.00 92.25 80 GLY A N 1
ATOM 627 C CA . GLY A 1 80 ? -7.431 2.736 -7.241 1.00 92.25 80 GLY A CA 1
ATOM 628 C C . GLY A 1 80 ? -8.163 4.040 -6.941 1.00 92.25 80 GLY A C 1
ATOM 629 O O . GLY A 1 80 ? -8.055 4.999 -7.700 1.00 92.25 80 GLY A O 1
ATOM 630 N N . ASP A 1 81 ? -8.901 4.070 -5.835 1.00 92.88 81 ASP A N 1
ATOM 631 C CA . ASP A 1 81 ? -9.684 5.243 -5.427 1.00 92.88 81 ASP A CA 1
ATOM 632 C C . ASP A 1 81 ? -8.772 6.382 -4.946 1.00 92.88 81 ASP A C 1
ATOM 634 O O . ASP A 1 81 ? -9.120 7.557 -5.040 1.00 92.88 81 ASP A O 1
ATOM 638 N N . ALA A 1 82 ? -7.591 6.034 -4.428 1.00 92.81 82 ALA A N 1
ATOM 639 C CA . ALA A 1 82 ? -6.566 6.988 -4.039 1.00 92.81 82 ALA A CA 1
ATOM 640 C C . ALA A 1 82 ? -5.155 6.424 -4.225 1.00 92.81 82 ALA A C 1
ATOM 642 O O . ALA A 1 82 ? -4.927 5.211 -4.173 1.00 92.81 82 ALA A O 1
ATOM 643 N N . ILE A 1 83 ? -4.201 7.344 -4.365 1.00 92.38 83 ILE A N 1
ATOM 644 C CA . ILE A 1 83 ? -2.770 7.054 -4.415 1.00 92.38 83 ILE A CA 1
ATOM 645 C C . ILE A 1 83 ? -2.116 7.589 -3.142 1.00 92.38 83 ILE A C 1
ATOM 647 O O . ILE A 1 83 ? -2.288 8.750 -2.771 1.00 92.38 83 ILE A O 1
ATOM 651 N N . PHE A 1 84 ? -1.344 6.735 -2.482 1.00 90.62 84 PHE A N 1
ATOM 652 C CA . PHE A 1 84 ? -0.487 7.072 -1.359 1.00 90.62 84 PHE A CA 1
ATOM 653 C C . PHE A 1 84 ? 0.973 7.037 -1.811 1.00 90.62 84 PHE A C 1
ATOM 655 O O . PHE A 1 84 ? 1.397 6.117 -2.506 1.00 90.62 84 PHE A O 1
ATOM 662 N N . MET A 1 85 ? 1.751 8.046 -1.422 1.00 88.06 85 MET A N 1
ATOM 663 C CA . MET A 1 85 ? 3.177 8.109 -1.728 1.00 88.06 85 MET A CA 1
ATOM 664 C C . MET A 1 85 ? 3.932 8.676 -0.530 1.00 88.06 85 MET A C 1
ATOM 666 O O . MET A 1 85 ? 3.759 9.835 -0.148 1.00 88.06 85 MET A O 1
ATOM 670 N N . LYS A 1 86 ? 4.806 7.861 0.066 1.00 81.00 86 LYS A N 1
ATOM 671 C CA . LYS A 1 86 ? 5.690 8.287 1.157 1.00 81.00 86 LYS A CA 1
ATOM 672 C C . LYS A 1 86 ? 7.076 8.618 0.607 1.00 81.00 86 LYS A C 1
ATOM 674 O O . LYS A 1 86 ? 7.956 7.761 0.544 1.00 81.00 86 LYS A O 1
ATOM 679 N N . VAL A 1 87 ? 7.280 9.881 0.238 1.00 64.94 87 VAL A N 1
ATOM 680 C CA . VAL A 1 87 ? 8.546 10.359 -0.337 1.00 64.94 87 VAL A CA 1
ATOM 681 C C . VAL A 1 87 ? 9.664 10.311 0.713 1.00 64.94 87 VAL A C 1
ATOM 683 O O . VAL A 1 87 ? 9.608 10.987 1.740 1.00 64.94 87 VAL A O 1
ATOM 686 N N . SER A 1 88 ? 10.710 9.524 0.450 1.00 53.59 88 SER A N 1
ATOM 687 C CA . SER A 1 88 ? 12.000 9.685 1.128 1.00 53.59 88 SER A CA 1
ATOM 688 C C . SER A 1 88 ? 12.809 10.713 0.344 1.00 53.59 88 SER A C 1
ATOM 690 O O . SER A 1 88 ? 13.006 10.547 -0.857 1.00 53.59 88 SER A O 1
ATOM 692 N N . PHE A 1 89 ? 13.289 11.762 1.015 1.00 40.53 89 PHE A N 1
ATOM 693 C CA . PHE A 1 89 ? 13.984 12.917 0.419 1.00 40.53 89 PHE A CA 1
ATOM 694 C C . PHE A 1 89 ? 15.142 12.573 -0.550 1.00 40.53 89 PHE A C 1
ATOM 696 O O . PHE A 1 89 ? 15.536 13.416 -1.347 1.00 40.53 89 PHE A O 1
ATOM 703 N N . SER A 1 90 ? 15.664 11.340 -0.541 1.00 47.59 90 SER A N 1
ATOM 704 C CA . SER A 1 90 ? 16.714 10.880 -1.462 1.00 47.59 90 SER A CA 1
ATOM 705 C C . SER A 1 90 ? 16.241 10.538 -2.885 1.00 47.59 90 SER A C 1
ATOM 707 O O . SER A 1 90 ? 17.091 10.403 -3.761 1.00 47.59 90 SER A O 1
ATOM 709 N N . PHE A 1 91 ? 14.936 10.387 -3.145 1.00 41.25 91 PHE A N 1
ATOM 710 C CA . PHE A 1 91 ? 14.432 10.132 -4.509 1.00 41.25 91 PHE A CA 1
ATOM 711 C C . PHE A 1 91 ? 14.323 11.422 -5.347 1.00 41.25 91 PHE A C 1
ATOM 713 O O . PHE A 1 91 ? 14.041 11.385 -6.541 1.00 41.25 91 PHE A O 1
ATOM 720 N N . CYS A 1 92 ? 14.603 12.580 -4.736 1.00 39.81 92 CYS A N 1
ATOM 721 C CA . CYS A 1 92 ? 14.676 13.870 -5.413 1.00 39.81 92 CYS A CA 1
ATOM 722 C C . CYS A 1 92 ? 16.018 14.018 -6.154 1.00 39.81 92 CYS A C 1
ATOM 724 O O . CYS A 1 92 ? 16.873 14.824 -5.792 1.00 39.81 92 CYS A O 1
ATOM 726 N N . ARG A 1 93 ? 16.240 13.192 -7.179 1.00 43.78 93 ARG A N 1
ATOM 727 C CA . ARG A 1 93 ? 17.186 13.507 -8.254 1.00 43.78 93 ARG A CA 1
ATOM 728 C C . ARG A 1 93 ? 16.799 12.769 -9.534 1.00 43.78 93 ARG A C 1
ATOM 730 O O . ARG A 1 93 ? 17.354 11.723 -9.841 1.00 43.78 93 ARG A O 1
ATOM 737 N N . GLN A 1 94 ? 15.837 13.337 -10.258 1.00 36.78 94 GLN A N 1
ATOM 738 C CA . GLN A 1 94 ? 15.850 13.516 -11.717 1.00 36.78 94 GLN A CA 1
ATOM 739 C C . GLN A 1 94 ? 14.641 14.382 -12.115 1.00 36.78 94 GLN A C 1
ATOM 741 O O . GLN A 1 94 ? 13.579 14.322 -11.502 1.00 36.78 94 GLN A O 1
ATOM 746 N N . GLU A 1 95 ? 14.848 15.261 -13.086 1.00 35.22 95 GLU A N 1
ATOM 747 C CA . GLU A 1 95 ? 14.178 16.550 -13.327 1.00 35.22 95 GLU A CA 1
ATOM 748 C C . GLU A 1 95 ? 12.695 16.506 -13.764 1.00 35.22 95 GLU A C 1
ATOM 750 O O . GLU A 1 95 ? 12.141 17.519 -14.180 1.00 35.22 95 GLU A O 1
ATOM 755 N N . LEU A 1 96 ? 12.004 15.371 -13.652 1.00 40.50 96 LEU A N 1
ATOM 756 C CA . LEU A 1 96 ? 10.693 15.167 -14.287 1.00 40.50 96 LEU A CA 1
ATOM 757 C C . LEU A 1 96 ? 9.471 15.530 -13.421 1.00 40.50 96 LEU A C 1
ATOM 759 O O . LEU A 1 96 ? 8.385 15.740 -13.959 1.00 40.50 96 LEU A O 1
ATOM 763 N N . PHE A 1 97 ? 9.612 15.670 -12.097 1.00 35.97 97 PHE A N 1
ATOM 764 C CA . PHE A 1 97 ? 8.457 15.941 -11.218 1.00 35.97 97 PHE A CA 1
ATOM 765 C C . PHE A 1 97 ? 8.053 17.425 -11.127 1.00 35.97 97 PHE A C 1
ATOM 767 O O . PHE A 1 97 ? 6.901 17.727 -10.816 1.00 35.97 97 PHE A O 1
ATOM 774 N N . PHE A 1 98 ? 8.954 18.365 -11.442 1.00 30.70 98 PHE A N 1
ATOM 775 C CA . PHE A 1 98 ? 8.634 19.802 -11.396 1.00 30.70 98 PHE A CA 1
ATOM 776 C C . PHE A 1 98 ? 7.643 20.232 -12.489 1.00 30.70 98 PHE A C 1
ATOM 778 O O . PHE A 1 98 ? 6.862 21.164 -12.280 1.00 30.70 98 PHE A O 1
ATOM 785 N N . TYR A 1 99 ? 7.624 19.533 -13.628 1.00 30.88 99 TYR A N 1
ATOM 786 C CA . TYR A 1 99 ? 6.764 19.906 -14.752 1.00 30.88 99 TYR A CA 1
ATOM 787 C C . TYR A 1 99 ? 5.297 19.515 -14.532 1.00 30.88 99 TYR A C 1
ATOM 789 O O . TYR A 1 99 ? 4.408 20.329 -14.766 1.00 30.88 99 TYR A O 1
ATOM 797 N N . ASN A 1 100 ? 5.020 18.321 -13.998 1.00 32.62 100 ASN A N 1
ATOM 798 C CA . ASN A 1 100 ? 3.633 17.869 -13.829 1.00 32.62 100 ASN A CA 1
ATOM 799 C C . ASN A 1 100 ? 2.911 18.503 -12.630 1.00 32.62 100 ASN A C 1
ATOM 801 O O . ASN A 1 100 ? 1.701 18.712 -12.696 1.00 32.62 100 ASN A O 1
ATOM 805 N N . PHE A 1 101 ? 3.623 18.891 -11.565 1.00 31.14 101 PHE A N 1
ATOM 806 C CA . PHE A 1 101 ? 2.979 19.590 -10.444 1.00 31.14 101 PHE A CA 1
ATOM 807 C C . PHE A 1 101 ? 2.648 21.060 -10.766 1.00 31.14 101 PHE A C 1
ATOM 809 O O . PHE A 1 101 ? 1.695 21.611 -10.214 1.00 31.14 101 PHE A O 1
ATOM 816 N N . SER A 1 102 ? 3.378 21.685 -11.699 1.00 31.39 102 SER A N 1
ATOM 817 C CA . SER A 1 102 ? 3.079 23.051 -12.162 1.00 31.39 102 SER A CA 1
ATOM 818 C C . SER A 1 102 ? 1.841 23.108 -13.066 1.00 31.39 102 SER A C 1
ATOM 820 O O . SER A 1 102 ? 1.102 24.086 -13.022 1.00 31.39 102 SER A O 1
ATOM 822 N N . ILE A 1 103 ? 1.560 22.054 -13.841 1.00 37.34 103 ILE A N 1
ATOM 823 C CA . ILE A 1 103 ? 0.388 22.012 -14.736 1.00 37.34 103 ILE A CA 1
ATOM 824 C C . ILE A 1 103 ? -0.910 21.743 -13.952 1.00 37.34 103 ILE A C 1
ATOM 826 O O . ILE A 1 103 ? -1.961 22.273 -14.301 1.00 37.34 103 ILE A O 1
ATOM 830 N N . LEU A 1 104 ? -0.843 21.000 -12.841 1.00 33.69 104 LEU A N 1
ATOM 831 C CA . LEU A 1 104 ? -2.010 20.702 -11.998 1.00 33.69 104 LEU A CA 1
ATOM 832 C C . LEU A 1 104 ? -2.409 21.825 -11.021 1.00 33.69 104 LEU A C 1
ATOM 834 O O . LEU A 1 104 ? -3.499 21.761 -10.463 1.00 33.69 104 LEU A O 1
ATOM 838 N N . ASN A 1 105 ? -1.586 22.865 -10.844 1.00 36.50 105 ASN A N 1
ATOM 839 C CA . ASN A 1 105 ? -1.898 24.014 -9.976 1.00 36.50 105 ASN A CA 1
ATOM 840 C C . ASN A 1 105 ? -2.196 25.320 -10.740 1.00 36.50 105 ASN A C 1
ATOM 842 O O . ASN A 1 105 ? -2.259 26.377 -10.123 1.00 36.50 105 ASN A O 1
ATOM 846 N N . SER A 1 106 ? -2.403 25.280 -12.063 1.00 35.12 106 SER A N 1
ATOM 847 C CA . SER A 1 106 ? -2.768 26.483 -12.839 1.00 35.12 106 SER A CA 1
ATOM 848 C C . SER A 1 106 ? -4.282 26.722 -12.968 1.00 35.12 106 SER A C 1
ATOM 850 O O . SER A 1 106 ? -4.689 27.662 -13.651 1.00 35.12 106 SER A O 1
ATOM 852 N N . HIS A 1 107 ? -5.129 25.911 -12.333 1.00 41.16 107 HIS A N 1
ATOM 853 C CA . HIS A 1 107 ? -6.578 26.124 -12.334 1.00 41.16 107 HIS A CA 1
ATOM 854 C C . HIS A 1 107 ? -7.196 25.817 -10.971 1.00 41.16 107 HIS A C 1
ATOM 856 O O . HIS A 1 107 ? -7.945 24.856 -10.850 1.00 41.16 107 HIS A O 1
ATOM 862 N N . TYR A 1 108 ? -6.881 26.648 -9.976 1.00 39.56 108 TYR A N 1
ATOM 863 C CA . TYR A 1 108 ? -7.809 27.093 -8.930 1.00 39.56 108 TYR A CA 1
ATOM 864 C C . TYR A 1 108 ? -7.396 28.488 -8.466 1.00 39.56 108 TYR A C 1
ATOM 866 O O . TYR A 1 108 ? -6.181 28.695 -8.254 1.00 39.56 108 TYR A O 1
#

Organism: Lupinus albus (NCBI:txid3870)